Protein AF-A0A418GLJ9-F1 (afdb_monomer_lite)

Sequence (50 aa):
MTNRISRLKTALFANTREISLERALLYSASHRQTEGEPVIMRRAKATAYI

Foldseek 3Di:
DDPVVVVVVCVVPVDDDDDDCVLVVQLVVLLVVQPPDDPVVSNVRSVVSD

Secondary structure (DSSP, 8-state):
--HHHHHHHHHHTSSPPPPP-HHHHHHHHHHHHTTTS-HHHHHHHHHHT-

Radius of gyration: 17.73 Å; chains: 1; bounding box: 43×13×37 Å

Organism: Escherichia coli (NCBI:txid562)

Structure (mmCIF, N/CA/C/O backbone):
data_AF-A0A418GLJ9-F1
#
_entry.id   AF-A0A418GLJ9-F1
#
loop_
_atom_site.group_PDB
_atom_site.id
_atom_site.type_symbol
_atom_site.label_atom_id
_atom_site.label_alt_id
_atom_site.label_comp_id
_atom_site.label_asym_id
_atom_site.label_entity_id
_atom_site.label_seq_id
_atom_site.pdbx_PDB_ins_code
_atom_site.Cartn_x
_atom_site.Cartn_y
_atom_site.Cartn_z
_atom_site.occupancy
_atom_site.B_iso_or_equiv
_atom_site.auth_seq_id
_atom_site.auth_comp_id
_atom_site.auth_asym_id
_atom_site.auth_atom_id
_atom_site.pdbx_PDB_model_num
ATOM 1 N N . MET A 1 1 ? 28.743 4.581 -14.569 1.00 71.62 1 MET A N 1
ATOM 2 C CA . MET A 1 1 ? 27.565 3.716 -14.303 1.00 71.62 1 MET A CA 1
ATOM 3 C C . MET A 1 1 ? 28.019 2.266 -14.333 1.00 71.62 1 MET A C 1
ATOM 5 O O . MET A 1 1 ? 28.696 1.898 -15.281 1.00 71.62 1 MET A O 1
ATOM 9 N N . THR A 1 2 ? 27.696 1.451 -13.326 1.00 96.38 2 THR A N 1
ATOM 10 C CA . THR A 1 2 ? 28.052 0.017 -13.345 1.00 96.38 2 THR A CA 1
ATOM 11 C C . THR A 1 2 ? 27.146 -0.762 -14.307 1.00 96.38 2 THR A C 1
ATOM 13 O O . THR A 1 2 ? 26.028 -0.326 -14.598 1.00 96.38 2 THR A O 1
ATOM 16 N N . ASN A 1 3 ? 27.593 -1.936 -14.774 1.00 97.12 3 ASN A N 1
ATOM 17 C CA . ASN A 1 3 ? 26.800 -2.807 -15.657 1.00 97.12 3 ASN A CA 1
ATOM 18 C C . ASN A 1 3 ? 25.417 -3.135 -15.052 1.00 97.12 3 ASN A C 1
ATOM 20 O O . ASN A 1 3 ? 24.397 -3.018 -15.732 1.00 97.12 3 ASN A O 1
ATOM 24 N N . ARG A 1 4 ? 25.369 -3.415 -13.740 1.00 97.31 4 ARG A N 1
ATOM 25 C CA . ARG A 1 4 ? 24.124 -3.664 -12.992 1.00 97.31 4 ARG A CA 1
ATOM 26 C C . ARG A 1 4 ? 23.125 -2.512 -13.118 1.00 97.31 4 ARG A C 1
ATOM 28 O O . ARG A 1 4 ? 21.960 -2.746 -13.421 1.00 97.31 4 ARG A O 1
ATOM 35 N N . ILE A 1 5 ? 23.578 -1.276 -12.898 1.00 97.56 5 ILE A N 1
ATOM 36 C CA . ILE A 1 5 ? 22.711 -0.090 -12.960 1.00 97.56 5 ILE A CA 1
ATOM 37 C C . ILE A 1 5 ? 22.216 0.152 -14.391 1.00 97.56 5 ILE A C 1
ATOM 39 O O . ILE A 1 5 ? 21.049 0.488 -14.579 1.00 97.56 5 ILE A O 1
ATOM 43 N N . SER A 1 6 ? 23.061 -0.081 -15.401 1.00 97.56 6 SER A N 1
ATOM 44 C CA . SER A 1 6 ? 22.663 0.040 -16.811 1.00 97.56 6 SER A CA 1
ATOM 45 C C . SER A 1 6 ? 21.542 -0.939 -17.187 1.00 97.56 6 SER A C 1
ATOM 47 O O . SER A 1 6 ? 20.544 -0.552 -17.802 1.00 97.56 6 SER A O 1
ATOM 49 N N . ARG A 1 7 ? 21.652 -2.198 -16.738 1.00 96.94 7 ARG A N 1
ATOM 50 C CA . ARG A 1 7 ? 20.621 -3.225 -16.953 1.00 96.94 7 ARG A CA 1
ATOM 51 C C . ARG A 1 7 ? 19.296 -2.877 -16.278 1.00 96.94 7 ARG A C 1
ATOM 53 O O . ARG A 1 7 ? 18.257 -2.965 -16.922 1.00 96.94 7 ARG A O 1
ATOM 60 N N . LEU A 1 8 ? 19.330 -2.447 -15.013 1.00 96.56 8 LEU A N 1
ATOM 61 C CA . LEU A 1 8 ? 18.121 -2.059 -14.274 1.00 96.56 8 LEU A CA 1
ATOM 62 C C . LEU A 1 8 ? 17.408 -0.874 -14.931 1.00 96.56 8 LEU A C 1
ATOM 64 O O . LEU A 1 8 ? 16.190 -0.891 -15.072 1.00 96.56 8 LEU A O 1
ATOM 68 N N . LYS A 1 9 ? 18.169 0.131 -15.380 1.00 95.38 9 LYS A N 1
ATOM 69 C CA . LYS A 1 9 ? 17.608 1.291 -16.077 1.00 95.38 9 LYS A CA 1
ATOM 70 C C . LYS A 1 9 ? 16.934 0.884 -17.386 1.00 95.38 9 LYS A C 1
ATOM 72 O O . LYS A 1 9 ? 15.830 1.332 -17.655 1.00 95.38 9 LYS A O 1
ATOM 77 N N . THR A 1 10 ? 17.584 0.031 -18.174 1.00 96.62 10 THR A N 1
ATOM 78 C CA . THR A 1 10 ? 17.020 -0.455 -19.442 1.00 96.62 10 THR A CA 1
ATOM 79 C C . THR A 1 10 ? 15.720 -1.224 -19.200 1.00 96.62 10 THR A C 1
ATOM 81 O O . THR A 1 10 ? 14.726 -0.961 -19.866 1.00 96.62 10 THR A O 1
ATOM 84 N N . ALA A 1 11 ? 15.696 -2.108 -18.197 1.00 95.00 11 ALA A N 1
ATOM 85 C CA . ALA A 1 11 ? 14.504 -2.876 -17.841 1.00 95.00 11 ALA A CA 1
ATOM 86 C C . ALA A 1 11 ? 13.337 -1.993 -17.358 1.00 95.00 11 ALA A C 1
ATOM 88 O O . ALA A 1 11 ? 12.194 -2.252 -17.718 1.00 95.00 11 ALA A O 1
ATOM 89 N N . LEU A 1 12 ? 13.617 -0.930 -16.592 1.00 93.62 12 LEU A N 1
ATOM 90 C CA . LEU A 1 12 ? 12.593 -0.019 -16.062 1.00 93.62 12 LEU A CA 1
ATOM 91 C C . LEU A 1 12 ? 11.761 0.667 -17.160 1.00 93.62 12 LEU A C 1
ATOM 93 O O . LEU A 1 12 ? 10.593 0.968 -16.937 1.00 93.62 12 LEU A O 1
ATOM 97 N N . PHE A 1 13 ? 12.359 0.921 -18.326 1.00 94.69 13 PHE A N 1
ATOM 98 C CA . PHE A 1 13 ? 11.704 1.590 -19.456 1.00 94.69 13 PHE A CA 1
ATOM 99 C C . PHE A 1 13 ? 11.336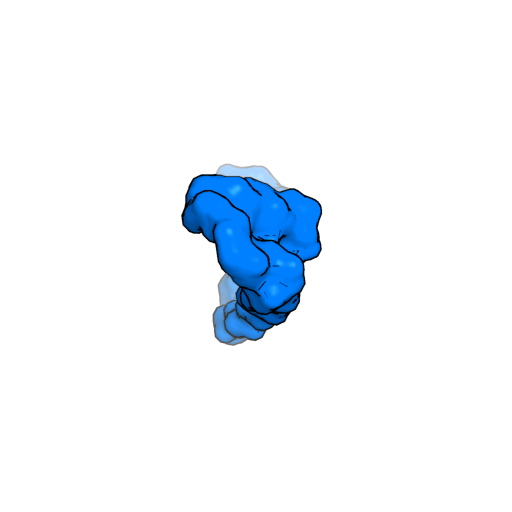 0.633 -20.601 1.00 94.69 13 PHE A C 1
ATOM 101 O O . PHE A 1 13 ? 10.903 1.096 -21.652 1.00 94.69 13 PHE A O 1
ATOM 108 N N . ALA A 1 14 ? 11.518 -0.681 -20.424 1.00 96.12 14 ALA A N 1
ATOM 109 C CA . ALA A 1 14 ? 11.246 -1.677 -21.464 1.00 96.12 14 ALA A CA 1
ATOM 110 C C . ALA A 1 14 ? 9.744 -1.912 -21.698 1.00 96.12 14 ALA A C 1
ATOM 112 O O . ALA A 1 14 ? 9.356 -2.326 -22.785 1.00 96.12 14 ALA A O 1
ATOM 113 N N . ASN A 1 15 ? 8.915 -1.639 -20.687 1.00 92.31 15 ASN A N 1
ATOM 114 C CA . ASN A 1 15 ? 7.475 -1.876 -20.714 1.00 92.31 15 ASN A CA 1
ATOM 115 C C . ASN A 1 15 ? 6.700 -0.587 -20.422 1.00 92.31 15 ASN A C 1
ATOM 117 O O . ASN A 1 15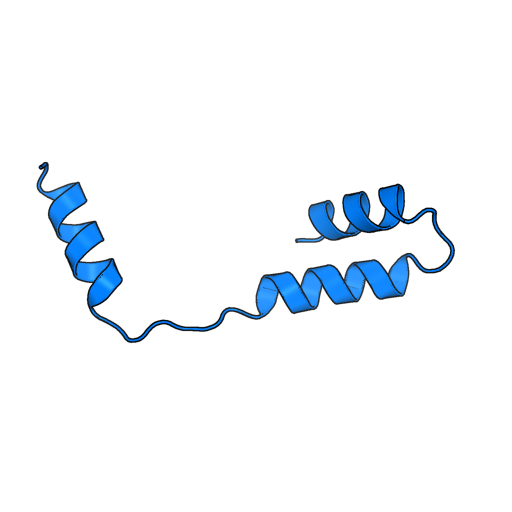 ? 7.216 0.354 -19.809 1.00 92.31 15 ASN A O 1
ATOM 121 N N . THR A 1 16 ? 5.433 -0.556 -20.833 1.00 94.88 16 THR A N 1
ATOM 122 C CA . THR A 1 16 ? 4.495 0.498 -20.441 1.00 94.88 16 THR A CA 1
ATOM 123 C C . THR A 1 16 ? 4.319 0.506 -18.924 1.00 94.88 16 THR A C 1
ATOM 125 O O . THR A 1 16 ? 4.352 -0.533 -18.273 1.00 94.88 16 THR A O 1
ATOM 128 N N . ARG A 1 17 ? 4.134 1.695 -18.342 1.00 93.06 17 ARG A N 1
ATOM 129 C CA . ARG A 1 17 ? 3.889 1.826 -16.905 1.00 93.06 17 ARG A CA 1
ATOM 130 C C . ARG A 1 17 ? 2.560 1.171 -16.530 1.00 93.06 17 ARG A C 1
ATOM 132 O O . ARG A 1 17 ? 1.522 1.533 -17.075 1.00 93.06 17 ARG A O 1
ATOM 139 N N . GLU A 1 18 ? 2.608 0.282 -15.550 1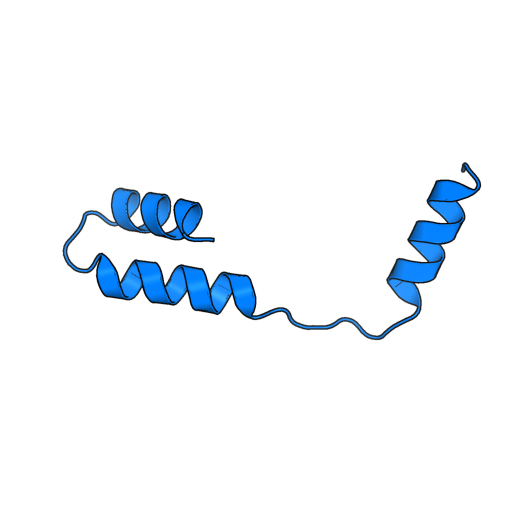.00 93.75 18 GLU A N 1
ATOM 140 C CA . GLU A 1 18 ? 1.440 -0.402 -15.000 1.00 93.75 18 GLU A CA 1
ATOM 141 C C . GLU A 1 18 ? 0.934 0.294 -13.728 1.00 93.75 18 GLU A C 1
ATOM 143 O O . GLU A 1 18 ? 1.691 0.969 -13.021 1.00 93.75 18 GLU A O 1
ATOM 148 N N . ILE A 1 19 ? -0.360 0.135 -13.445 1.00 95.44 19 ILE A N 1
ATOM 149 C CA . ILE A 1 19 ? -0.982 0.577 -12.194 1.00 95.44 19 ILE A CA 1
ATOM 150 C C . ILE A 1 19 ? -1.122 -0.645 -11.289 1.00 95.44 19 ILE A C 1
ATOM 152 O O . ILE A 1 19 ? -1.864 -1.567 -11.611 1.00 95.44 19 ILE A O 1
ATOM 156 N N . SER A 1 20 ? -0.447 -0.622 -10.142 1.00 95.56 20 SER A N 1
ATOM 157 C CA . SER A 1 20 ? -0.618 -1.612 -9.080 1.00 95.56 20 SER A CA 1
ATOM 158 C C . SER A 1 20 ? -1.783 -1.230 -8.164 1.00 95.56 20 SER A C 1
ATOM 160 O O . SER A 1 20 ? -1.913 -0.077 -7.737 1.00 95.56 20 SER A O 1
ATOM 162 N N . LEU A 1 21 ? -2.653 -2.196 -7.862 1.00 97.56 21 LEU A N 1
ATOM 163 C CA . LEU A 1 21 ? -3.841 -2.000 -7.017 1.00 97.56 21 LEU A CA 1
ATOM 164 C C . LEU A 1 21 ? -3.701 -2.643 -5.634 1.00 97.56 21 LEU A C 1
ATOM 166 O O . LEU A 1 21 ? -4.467 -2.312 -4.732 1.00 97.56 21 LEU A O 1
ATOM 170 N N . GLU A 1 22 ? -2.717 -3.514 -5.437 1.00 97.88 22 GLU A N 1
ATOM 171 C CA . GLU A 1 22 ? -2.523 -4.356 -4.254 1.00 97.88 22 GLU A CA 1
ATOM 172 C C . GLU A 1 22 ? -2.526 -3.520 -2.973 1.00 97.88 22 GLU A C 1
ATOM 174 O O . GLU A 1 22 ? -3.328 -3.749 -2.067 1.00 97.88 22 GLU A O 1
ATOM 179 N N . ARG A 1 23 ? -1.699 -2.466 -2.938 1.00 97.69 23 ARG A N 1
ATOM 180 C CA . ARG A 1 23 ? -1.631 -1.549 -1.797 1.00 97.69 23 ARG A CA 1
ATOM 181 C C . ARG A 1 23 ? -2.975 -0.877 -1.524 1.00 97.69 23 ARG A C 1
ATOM 183 O O . ARG A 1 23 ? -3.360 -0.745 -0.367 1.00 97.69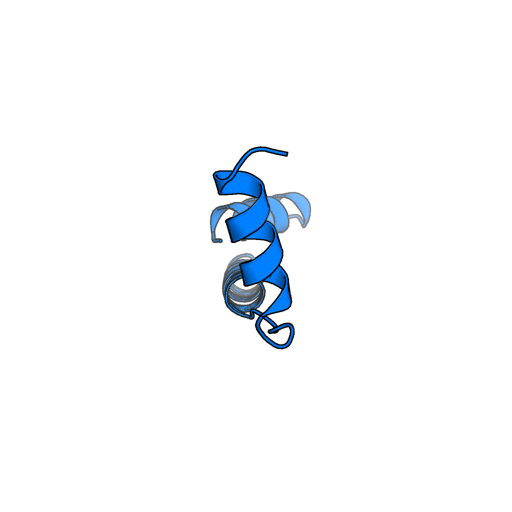 23 ARG A O 1
ATOM 190 N N . ALA A 1 24 ? -3.667 -0.411 -2.564 1.00 98.00 24 ALA A N 1
ATOM 191 C CA . ALA A 1 24 ? -4.940 0.285 -2.406 1.00 98.00 24 ALA A CA 1
ATOM 192 C C . ALA A 1 24 ? -6.018 -0.662 -1.861 1.00 98.00 24 ALA A C 1
ATOM 194 O O . ALA A 1 24 ? -6.724 -0.302 -0.921 1.00 98.00 24 ALA A O 1
ATOM 195 N N . LEU A 1 25 ? -6.087 -1.885 -2.392 1.00 98.44 25 LEU A N 1
ATOM 196 C CA . LEU A 1 25 ? -7.021 -2.917 -1.947 1.00 98.44 25 LEU A CA 1
ATOM 197 C C . LEU A 1 25 ? -6.809 -3.266 -0.468 1.00 98.44 25 LEU A C 1
ATOM 199 O O . LEU A 1 25 ? -7.767 -3.224 0.307 1.00 98.44 25 LEU A O 1
ATOM 203 N N . LEU A 1 26 ? -5.564 -3.538 -0.063 1.00 98.50 26 LEU A N 1
ATOM 204 C CA . LEU A 1 26 ? -5.220 -3.878 1.323 1.00 98.50 26 LEU A CA 1
ATOM 205 C C . LEU A 1 26 ? -5.477 -2.708 2.279 1.00 98.50 26 LEU A C 1
ATOM 207 O O . LEU A 1 26 ? -6.146 -2.865 3.303 1.00 98.50 26 LEU A O 1
ATOM 211 N N . TYR A 1 27 ? -5.030 -1.506 1.914 1.00 98.50 27 TYR A N 1
ATOM 212 C CA . TYR A 1 27 ? -5.242 -0.305 2.721 1.00 98.50 27 TYR A CA 1
ATOM 213 C C . TYR A 1 27 ? -6.734 -0.020 2.938 1.00 98.50 27 TYR A C 1
ATOM 215 O O . TYR A 1 27 ? -7.167 0.259 4.059 1.00 98.50 27 TYR A O 1
ATOM 223 N N . SER A 1 28 ? -7.539 -0.117 1.875 1.00 98.25 28 SER A N 1
ATOM 224 C CA . SER A 1 28 ? -8.989 0.071 1.948 1.00 98.25 28 SER A CA 1
ATOM 225 C C . SER A 1 28 ? -9.676 -1.009 2.781 1.00 98.25 28 SER A C 1
ATOM 227 O O . SER A 1 28 ? -10.593 -0.682 3.533 1.00 98.25 28 SER A O 1
ATOM 229 N N . ALA A 1 29 ? -9.244 -2.270 2.689 1.00 98.56 29 ALA A N 1
ATOM 230 C CA . ALA A 1 29 ? -9.788 -3.353 3.505 1.00 98.56 29 ALA A CA 1
ATOM 231 C C . ALA A 1 29 ? -9.581 -3.090 5.006 1.00 98.56 29 ALA A C 1
ATOM 233 O O . ALA A 1 29 ? -10.543 -3.149 5.773 1.00 98.56 29 ALA A O 1
ATOM 234 N N . SER A 1 30 ? -8.365 -2.706 5.409 1.00 98.62 30 SER A N 1
ATOM 235 C CA . SER A 1 30 ? -8.065 -2.352 6.802 1.00 98.62 30 SER A CA 1
ATOM 236 C C . SER A 1 30 ? -8.859 -1.132 7.287 1.00 98.62 30 SER A C 1
ATOM 238 O O . SER A 1 30 ? -9.376 -1.123 8.407 1.00 98.62 30 SER A O 1
ATOM 240 N N . HIS A 1 31 ? -9.036 -0.114 6.435 1.00 97.94 31 HIS A N 1
ATOM 241 C CA . HIS A 1 31 ? -9.844 1.061 6.782 1.00 97.94 31 HIS A CA 1
ATOM 242 C C . HIS A 1 31 ? -11.304 0.714 7.067 1.00 97.94 31 HIS A C 1
ATOM 244 O O . HIS A 1 31 ? -11.851 1.255 8.026 1.00 97.94 31 HIS A O 1
ATOM 250 N N . ARG A 1 32 ? -11.921 -0.183 6.285 1.00 98.38 32 ARG A N 1
ATOM 251 C CA . ARG A 1 32 ? -13.303 -0.645 6.529 1.00 98.38 32 ARG A CA 1
ATOM 252 C C . ARG A 1 32 ? -13.426 -1.418 7.845 1.00 98.38 32 ARG A C 1
ATOM 254 O O . ARG A 1 32 ? -14.411 -1.273 8.551 1.00 98.38 32 ARG A O 1
ATOM 261 N N . GLN A 1 33 ? -12.414 -2.214 8.196 1.00 98.31 33 GLN A N 1
ATOM 262 C CA . GLN A 1 33 ? -12.411 -3.011 9.432 1.00 98.31 33 GLN A CA 1
ATOM 263 C C . GLN A 1 33 ? -12.210 -2.172 10.704 1.00 98.31 33 GLN A C 1
ATOM 265 O O . GLN A 1 33 ? -12.554 -2.620 11.791 1.00 98.31 33 GLN A O 1
ATOM 270 N N . THR A 1 34 ? -11.640 -0.972 10.581 1.00 98.44 34 THR A N 1
ATOM 271 C CA . THR A 1 34 ? -11.264 -0.105 11.714 1.00 98.44 34 THR A CA 1
ATOM 272 C C . THR A 1 34 ? -12.166 1.126 11.834 1.00 98.44 34 THR A C 1
ATOM 274 O O . THR A 1 34 ? -11.771 2.164 12.369 1.00 98.44 34 THR A O 1
ATOM 277 N N . GLU A 1 35 ? -13.382 1.056 11.292 1.00 98.12 35 GLU A N 1
ATOM 278 C CA . GLU A 1 35 ? -14.372 2.124 11.429 1.00 98.12 35 GLU A CA 1
ATOM 279 C C . GLU A 1 35 ? -14.713 2.396 12.902 1.00 98.12 35 GLU A C 1
ATOM 281 O O . GLU A 1 35 ? -14.788 1.491 13.725 1.00 98.12 35 GLU A O 1
ATOM 286 N N . GLY A 1 36 ? -14.872 3.678 13.245 1.00 97.69 36 GLY A N 1
ATOM 287 C CA . GLY A 1 36 ? -15.089 4.133 14.623 1.00 97.69 36 GLY A CA 1
ATOM 288 C C . GLY A 1 36 ? -13.810 4.454 15.406 1.00 97.69 36 GLY A C 1
ATOM 289 O O . GLY A 1 36 ? -13.877 5.166 16.405 1.00 97.69 36 GLY A O 1
ATOM 290 N N . GLU A 1 37 ? -12.635 4.021 14.945 1.00 98.38 37 GLU A N 1
ATOM 291 C CA . GLU A 1 37 ? -11.370 4.394 15.585 1.00 98.38 37 GLU A CA 1
ATOM 292 C C . GLU A 1 37 ? -10.910 5.818 15.220 1.00 98.38 37 GLU A C 1
ATOM 294 O O . GLU A 1 37 ? -11.230 6.328 14.136 1.00 98.38 37 GLU A O 1
ATOM 299 N N . PRO A 1 38 ? -10.070 6.454 16.063 1.00 98.56 38 PRO A N 1
ATOM 300 C CA . PRO A 1 38 ? -9.397 7.693 15.698 1.00 98.56 38 PRO A CA 1
ATOM 301 C C . PRO A 1 38 ? -8.636 7.544 14.378 1.00 98.56 38 PRO A C 1
ATOM 303 O O . PRO A 1 38 ? -7.919 6.567 14.157 1.00 98.56 38 PRO A O 1
ATOM 306 N N . VAL A 1 39 ? -8.732 8.553 13.509 1.00 98.00 39 VAL A N 1
ATOM 307 C CA . VAL A 1 39 ? -8.150 8.521 12.154 1.00 98.00 39 VAL A CA 1
ATOM 308 C C . VAL A 1 39 ? -6.657 8.172 12.159 1.00 98.00 39 VAL A C 1
ATOM 310 O O . VAL A 1 39 ? -6.190 7.465 11.266 1.00 98.00 39 VAL A O 1
ATOM 313 N N . ILE A 1 40 ? -5.904 8.625 13.167 1.00 98.31 40 ILE A N 1
ATOM 314 C CA . ILE A 1 40 ? -4.477 8.307 13.302 1.00 98.31 40 ILE A CA 1
ATOM 315 C C . ILE A 1 40 ? -4.232 6.803 13.500 1.00 98.31 40 ILE A C 1
ATOM 317 O O . ILE A 1 40 ? -3.341 6.243 12.864 1.00 98.31 40 ILE A O 1
ATOM 321 N N . MET A 1 41 ? -5.076 6.133 14.289 1.00 98.50 41 MET A N 1
ATOM 322 C CA . MET A 1 41 ? -4.989 4.691 14.528 1.00 98.50 41 MET A CA 1
ATOM 323 C C . MET A 1 41 ? -5.387 3.898 13.287 1.00 98.50 41 MET A C 1
ATOM 325 O O . MET A 1 41 ? -4.672 2.976 12.898 1.00 98.50 41 MET A O 1
ATOM 329 N N . ARG A 1 42 ? -6.449 4.324 12.593 1.00 98.50 42 ARG A N 1
ATOM 330 C CA . ARG A 1 42 ? -6.877 3.716 11.321 1.00 98.50 42 ARG A CA 1
ATOM 331 C C . ARG A 1 42 ? -5.768 3.752 10.274 1.00 98.50 42 ARG A C 1
ATOM 333 O O . ARG A 1 42 ? -5.489 2.753 9.622 1.00 98.50 42 ARG A O 1
ATOM 340 N N . ARG A 1 43 ? -5.081 4.893 10.138 1.00 98.25 43 ARG A N 1
ATOM 341 C CA . ARG A 1 43 ? -3.955 5.050 9.200 1.00 98.25 43 ARG A CA 1
ATOM 342 C C . ARG A 1 43 ? -2.763 4.167 9.567 1.00 98.25 43 ARG A C 1
ATOM 344 O O . ARG A 1 43 ? -2.166 3.580 8.664 1.00 98.25 43 ARG A O 1
ATOM 351 N N . ALA A 1 44 ? -2.430 4.075 10.854 1.00 98.50 44 ALA A N 1
ATOM 352 C CA . ALA A 1 44 ? -1.349 3.218 11.335 1.00 98.50 44 ALA A CA 1
ATOM 353 C C . ALA A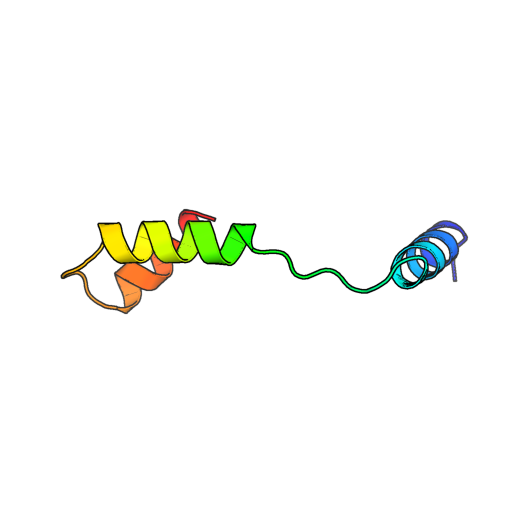 1 44 ? -1.643 1.740 11.037 1.00 98.50 44 ALA A C 1
ATOM 355 O O . ALA A 1 44 ? -0.827 1.062 10.416 1.00 98.50 44 ALA A O 1
ATOM 356 N N . LYS A 1 45 ? -2.850 1.275 11.379 1.00 98.50 45 LYS A N 1
ATOM 357 C CA . LYS A 1 45 ? -3.298 -0.100 11.117 1.00 98.50 45 LYS A CA 1
ATOM 358 C C . LYS A 1 45 ? -3.353 -0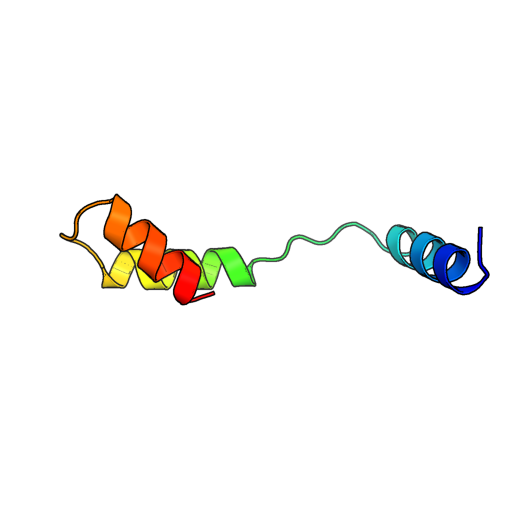.424 9.627 1.00 98.50 45 LYS A C 1
ATOM 360 O O . LYS A 1 45 ? -2.832 -1.453 9.221 1.00 98.50 45 LYS A O 1
ATOM 365 N N . ALA A 1 46 ? -3.880 0.480 8.804 1.00 98.44 46 ALA A N 1
ATOM 366 C CA . ALA A 1 46 ? -3.925 0.277 7.359 1.00 98.44 46 ALA A CA 1
ATOM 367 C C . ALA A 1 46 ? -2.539 0.266 6.703 1.00 98.44 46 ALA A C 1
ATOM 369 O O . ALA A 1 46 ? -2.355 -0.399 5.691 1.00 98.44 46 ALA A O 1
ATOM 370 N N . THR A 1 47 ? -1.557 0.964 7.282 1.00 98.06 47 THR A N 1
ATOM 371 C CA . THR A 1 47 ? -0.158 0.895 6.829 1.00 98.06 47 THR A CA 1
ATOM 372 C C . THR A 1 47 ? 0.496 -0.429 7.213 1.00 98.06 47 THR A C 1
ATOM 374 O O . THR A 1 47 ? 1.230 -0.976 6.406 1.00 98.06 47 THR A O 1
ATOM 377 N N . ALA A 1 48 ? 0.209 -0.953 8.408 1.00 98.19 48 ALA A N 1
ATOM 378 C CA . ALA A 1 48 ? 0.717 -2.247 8.872 1.00 98.19 48 ALA A CA 1
ATOM 379 C C . ALA A 1 48 ? 0.043 -3.463 8.199 1.00 98.19 48 ALA A C 1
ATOM 381 O O . ALA A 1 48 ? 0.542 -4.576 8.315 1.00 98.19 48 ALA A O 1
ATOM 382 N N . TYR A 1 49 ? -1.104 -3.259 7.544 1.00 97.56 49 TYR A N 1
ATOM 383 C CA . TYR A 1 49 ? -1.873 -4.294 6.844 1.00 97.56 49 TYR A CA 1
ATOM 384 C C . TYR A 1 49 ? -1.464 -4.475 5.369 1.00 97.56 49 TYR A C 1
ATOM 386 O O . TYR A 1 49 ? -1.925 -5.409 4.715 1.00 97.56 49 TYR A O 1
ATOM 394 N N . ILE A 1 50 ? -0.650 -3.556 4.840 1.00 95.44 50 ILE A N 1
ATOM 395 C CA . ILE A 1 50 ? 0.010 -3.672 3.531 1.00 95.44 50 ILE A CA 1
ATOM 396 C C . ILE A 1 50 ? 1.316 -4.436 3.726 1.00 95.44 50 ILE A C 1
ATOM 398 O O . ILE A 1 50 ? 1.569 -5.352 2.917 1.00 95.44 50 ILE A O 1
#

InterPro domains:
  IPR004184 Pyruvate formate lyase domain [PF02901] (1-50)
  IPR004184 Pyruvate formate lyase domain [PS51554] (3-50)

pLDDT: mean 96.63, std 3.92, range [71.62, 98.62]